Protein AF-A0A1M6VDH2-F1 (afdb_monomer)

pLDDT: mean 83.6, std 16.33, range [31.97, 98.12]

Nearest PDB structures (foldseek):
  2ofc-assembly1_A  TM=5.953E-01  e=5.602E-01  Agroathelia rolfsii
  4z2q-assembly1_B  TM=5.646E-01  e=1.076E+00  Agroathelia rolfsii
  3qds-assembly1_A  TM=5.670E-01  e=1.014E+00  Boletus edulis
  1x99-assembly1_A  TM=5.795E-01  e=2.472E+00  Xerocomellus chrysenteron
  1xi0-assembly1_A  TM=5.872E-01  e=4.751E+00  Xerocomellus chrysenteron

Sequence (159 aa):
MAKYQIMDVKCGVVDGGVGPCGPGTGVVVAEVELKSDAGETVFLSLAECDGIPNFYKTETSVYDKHFEDPIDMDFFDKLNEHGFVDGLGCGYEEFFEESDYELYQEFRYLVYVVRSDWDEIDRFKAETVGKWIGDFEIPKSDVEEDWEEEVDLGEEDDD

Foldseek 3Di:
DWWKAFAAKDWDWQFQPQDPVGRAFIWIKMKTWIATPVG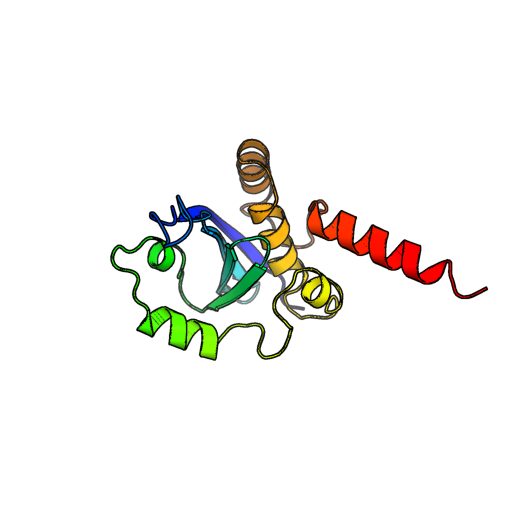QIKIWMWTDGPQFIFIFIDSDDCRVLSNDVVRPVVVVVVRSVVGVDPDQDGHPLSLVVVCVDPCSQVVQLVVLLRQDDPVVNVVVRVVRHRHIRVPDDRDHGPRRVVSVVVVVVVVVPPD

Radius of gyration: 16.42 Å; Cα contacts (8 Å, |Δi|>4): 228; chains: 1; bounding box: 50×34×43 Å

Structure (mmCIF, N/CA/C/O backbone):
data_AF-A0A1M6VDH2-F1
#
_entry.id   AF-A0A1M6VDH2-F1
#
loop_
_atom_site.group_PDB
_atom_site.id
_atom_site.type_symbol
_atom_site.label_atom_id
_atom_site.label_alt_id
_atom_site.label_comp_id
_atom_site.label_asym_id
_atom_site.label_entity_id
_atom_site.label_seq_id
_atom_site.pdbx_PDB_ins_code
_atom_site.Cartn_x
_atom_site.Cartn_y
_atom_site.Cartn_z
_atom_site.occupancy
_atom_site.B_iso_or_equiv
_atom_site.auth_seq_id
_atom_site.auth_comp_id
_atom_site.auth_asym_id
_atom_site.auth_atom_id
_atom_site.pdbx_PDB_model_num
ATOM 1 N N . MET A 1 1 ? -5.773 10.602 15.267 1.00 61.56 1 MET A N 1
ATOM 2 C CA . MET A 1 1 ? -5.686 10.016 13.919 1.00 61.56 1 MET A CA 1
ATOM 3 C C . MET A 1 1 ? -6.896 9.132 13.705 1.00 61.56 1 MET A C 1
ATOM 5 O O . MET A 1 1 ? -7.347 8.522 14.674 1.00 61.56 1 MET A O 1
ATOM 9 N N . ALA A 1 2 ? -7.459 9.143 12.497 1.00 70.69 2 ALA A N 1
ATOM 10 C CA . ALA A 1 2 ? -8.510 8.201 12.128 1.00 70.69 2 ALA A CA 1
ATOM 11 C C . ALA A 1 2 ? -7.918 6.787 12.126 1.00 70.69 2 ALA A C 1
ATOM 13 O O . ALA A 1 2 ? -6.767 6.609 11.743 1.00 70.69 2 ALA A O 1
ATOM 14 N N . LYS A 1 3 ? -8.678 5.799 12.603 1.00 86.94 3 LYS A N 1
ATOM 15 C CA . LYS A 1 3 ? -8.264 4.395 12.542 1.00 86.94 3 LYS A CA 1
ATOM 16 C C . LYS A 1 3 ? -8.883 3.778 11.295 1.00 86.94 3 LYS A C 1
ATOM 18 O O . LYS A 1 3 ? -10.085 3.947 11.086 1.00 86.94 3 LYS A O 1
ATOM 23 N N . TYR A 1 4 ? -8.097 3.041 10.520 1.00 95.56 4 TYR A N 1
ATOM 24 C CA . TYR A 1 4 ? -8.576 2.372 9.313 1.00 95.56 4 TYR A CA 1
ATOM 25 C C . TYR A 1 4 ? -8.554 0.852 9.462 1.00 95.56 4 TYR A C 1
ATOM 27 O O . TYR A 1 4 ? -7.590 0.275 9.967 1.00 95.56 4 TYR A O 1
ATOM 35 N N . GLN A 1 5 ? -9.638 0.203 9.042 1.00 97.44 5 GLN A N 1
ATOM 36 C CA . GLN A 1 5 ? -9.732 -1.244 8.884 1.00 97.44 5 GLN A CA 1
ATOM 37 C C . GLN A 1 5 ? -9.387 -1.621 7.445 1.00 97.44 5 GLN A C 1
ATOM 39 O O . GLN A 1 5 ? -9.907 -1.010 6.512 1.00 97.44 5 GLN A O 1
ATOM 44 N N . ILE A 1 6 ? -8.552 -2.645 7.276 1.00 98.00 6 ILE A N 1
ATOM 45 C CA . ILE A 1 6 ? -8.196 -3.194 5.965 1.00 98.00 6 ILE A CA 1
ATOM 46 C C . ILE A 1 6 ? -9.363 -4.039 5.468 1.00 98.00 6 ILE A C 1
ATOM 48 O O . ILE A 1 6 ? -9.713 -5.044 6.091 1.00 98.00 6 ILE A O 1
ATOM 52 N N . MET A 1 7 ? -9.971 -3.632 4.361 1.00 98.06 7 MET A N 1
ATOM 53 C CA . MET A 1 7 ? -11.125 -4.317 3.780 1.00 98.06 7 MET A CA 1
ATOM 54 C C . MET A 1 7 ? -10.709 -5.291 2.682 1.00 98.06 7 MET A C 1
ATOM 56 O O . MET A 1 7 ? -11.193 -6.422 2.663 1.00 98.06 7 MET A O 1
ATOM 60 N N . ASP A 1 8 ? -9.801 -4.864 1.807 1.00 97.88 8 ASP A N 1
ATOM 61 C CA . ASP A 1 8 ? -9.258 -5.655 0.704 1.00 97.88 8 ASP A CA 1
ATOM 62 C C . ASP A 1 8 ? -7.863 -5.147 0.325 1.00 97.88 8 ASP A C 1
ATOM 64 O O . ASP A 1 8 ? -7.536 -3.983 0.571 1.00 97.88 8 ASP A O 1
ATOM 68 N N . VAL A 1 9 ? -7.044 -6.018 -0.267 1.00 97.75 9 VAL A N 1
ATOM 69 C CA . VAL A 1 9 ? -5.696 -5.675 -0.736 1.00 97.75 9 VAL A CA 1
ATOM 70 C C . VAL A 1 9 ? -5.415 -6.357 -2.067 1.00 97.75 9 VAL A C 1
ATOM 72 O O . VAL A 1 9 ? -5.308 -7.586 -2.166 1.00 97.75 9 VAL A O 1
ATOM 75 N N . LYS A 1 10 ? -5.185 -5.547 -3.091 1.00 96.94 10 LYS A N 1
ATOM 76 C CA . LYS A 1 10 ? -4.825 -5.987 -4.436 1.00 96.94 10 LYS A CA 1
ATOM 77 C C . LYS A 1 10 ? -3.348 -5.708 -4.674 1.00 96.94 10 LYS A C 1
ATOM 79 O O . LYS A 1 10 ? -2.818 -4.713 -4.202 1.00 96.94 10 LYS A O 1
ATOM 84 N N . CYS A 1 11 ? -2.671 -6.619 -5.364 1.00 96.00 11 CYS A N 1
ATOM 85 C CA . CYS A 1 11 ? -1.294 -6.422 -5.816 1.00 96.00 11 CYS A CA 1
ATOM 86 C C . CYS A 1 11 ? -1.109 -7.190 -7.124 1.00 96.00 11 CYS A C 1
ATOM 88 O O . CYS A 1 11 ? -1.587 -8.321 -7.227 1.00 96.00 11 CYS A O 1
ATOM 90 N N . GLY A 1 12 ? -0.486 -6.573 -8.122 1.00 92.88 12 GLY A N 1
ATOM 91 C CA . GLY A 1 12 ? -0.213 -7.193 -9.415 1.00 92.88 12 GLY A CA 1
ATOM 92 C C . GLY A 1 12 ? 0.856 -6.436 -10.192 1.00 92.88 12 GLY A C 1
ATOM 93 O O . GLY A 1 12 ? 1.285 -5.363 -9.781 1.00 92.88 12 GLY A O 1
ATOM 94 N N . VAL A 1 13 ? 1.276 -7.005 -11.319 1.00 90.31 13 VAL A N 1
ATOM 95 C CA . VAL A 1 13 ? 2.298 -6.413 -12.190 1.00 90.31 13 VAL A CA 1
ATOM 96 C C . VAL A 1 13 ? 1.671 -6.052 -13.520 1.00 90.31 13 VAL A C 1
ATOM 98 O O . VAL A 1 13 ? 1.085 -6.905 -14.191 1.00 90.31 13 VAL A O 1
ATOM 101 N N . VAL A 1 14 ? 1.807 -4.789 -13.899 1.00 82.94 14 VAL A N 1
ATOM 102 C CA . VAL A 1 14 ? 1.535 -4.337 -15.257 1.00 82.94 14 VAL A CA 1
ATOM 103 C C . VAL A 1 14 ? 2.798 -4.612 -16.060 1.00 82.94 14 VAL A C 1
ATOM 105 O O . VAL A 1 14 ? 3.826 -3.968 -15.846 1.00 82.94 14 VAL A O 1
ATOM 108 N N . ASP A 1 15 ? 2.740 -5.597 -16.957 1.00 72.62 15 ASP A N 1
ATOM 109 C CA . ASP A 1 15 ? 3.855 -5.878 -17.858 1.00 72.62 15 ASP A CA 1
ATOM 110 C C . ASP A 1 15 ? 4.080 -4.658 -18.758 1.00 72.62 15 ASP A C 1
ATOM 112 O O . ASP A 1 15 ? 3.277 -4.339 -19.641 1.00 72.62 15 ASP A O 1
ATOM 116 N N . GLY A 1 16 ? 5.202 -3.976 -18.532 1.00 57.66 16 GLY A N 1
ATOM 117 C CA . GLY A 1 16 ? 5.717 -2.993 -19.461 1.00 57.66 16 GLY A CA 1
ATOM 118 C C . GLY A 1 16 ? 6.034 -3.723 -20.758 1.00 57.66 16 GLY A C 1
ATOM 119 O O . GLY A 1 16 ? 6.913 -4.584 -20.809 1.00 57.66 16 GLY A O 1
ATOM 120 N N . GLY A 1 17 ? 5.310 -3.405 -21.829 1.00 53.91 17 GLY A N 1
ATOM 121 C CA . GLY A 1 17 ? 5.674 -3.871 -23.162 1.00 53.91 17 GLY A CA 1
ATOM 122 C C . GLY A 1 17 ? 7.137 -3.542 -23.508 1.00 53.91 17 GLY A C 1
ATOM 123 O O . GLY A 1 17 ? 7.878 -2.923 -22.748 1.00 53.91 17 GLY A O 1
ATOM 124 N N . VAL A 1 18 ? 7.592 -3.935 -24.696 1.00 40.22 18 VAL A N 1
ATOM 125 C CA . VAL A 1 18 ? 8.960 -3.617 -25.140 1.00 40.22 18 VAL A CA 1
ATOM 126 C C . VAL A 1 18 ? 9.110 -2.100 -25.306 1.00 40.22 18 VAL A C 1
ATOM 128 O O . VAL A 1 18 ? 8.644 -1.526 -26.291 1.00 40.22 18 VAL A O 1
ATOM 131 N N . GLY A 1 19 ? 9.762 -1.458 -24.338 1.00 43.25 19 GLY A N 1
ATOM 132 C CA . GLY A 1 19 ? 10.202 -0.075 -24.426 1.00 43.25 19 GLY A CA 1
ATOM 133 C C . GLY A 1 19 ? 11.384 0.072 -25.394 1.00 43.25 19 GLY A C 1
ATOM 134 O O . GLY A 1 19 ? 11.961 -0.919 -25.853 1.00 43.25 19 GLY A O 1
ATOM 135 N N . PRO A 1 20 ? 11.811 1.306 -25.708 1.00 31.97 20 PRO A N 1
ATOM 136 C CA . PRO A 1 20 ? 12.905 1.564 -26.650 1.00 31.97 20 PRO A CA 1
ATOM 137 C C . PRO A 1 20 ? 14.269 0.975 -26.224 1.00 31.97 20 PRO A C 1
ATOM 139 O O . PRO A 1 20 ? 15.201 0.974 -27.028 1.00 31.97 20 PRO A O 1
ATOM 142 N N . CYS A 1 21 ? 14.380 0.449 -24.999 1.00 33.97 21 CYS A N 1
ATOM 143 C CA . CYS A 1 21 ? 15.605 -0.092 -24.406 1.00 33.97 21 CYS A CA 1
ATOM 144 C C . CYS A 1 21 ? 15.581 -1.621 -24.170 1.00 33.97 21 CYS A C 1
ATOM 146 O O . CYS A 1 21 ? 16.600 -2.170 -23.758 1.00 33.97 21 CYS A O 1
ATOM 148 N N . GLY A 1 22 ? 14.464 -2.321 -24.417 1.00 42.56 22 GLY A N 1
ATOM 149 C CA . GLY A 1 22 ? 14.292 -3.741 -24.063 1.00 42.56 22 GLY A CA 1
ATOM 150 C C . GLY A 1 22 ? 12.880 -4.053 -23.546 1.00 42.56 22 GLY A C 1
ATOM 151 O O . GLY A 1 22 ? 12.024 -3.172 -23.608 1.00 42.56 22 GLY A O 1
ATOM 152 N N . PRO A 1 23 ? 12.595 -5.287 -23.075 1.00 50.22 23 PRO A N 1
ATOM 153 C CA . PRO A 1 23 ? 11.363 -5.547 -22.324 1.00 50.22 23 PRO A CA 1
ATOM 154 C C . PRO A 1 23 ? 11.279 -4.534 -21.176 1.00 50.22 23 PRO A C 1
ATOM 156 O O . PRO A 1 23 ? 12.259 -4.365 -20.450 1.00 50.22 23 PRO A O 1
ATOM 159 N N . GLY A 1 24 ? 10.176 -3.787 -21.113 1.00 53.12 24 GLY A N 1
ATOM 160 C CA . GLY A 1 24 ? 9.986 -2.748 -20.113 1.00 53.12 24 GLY A CA 1
ATOM 161 C C . GLY A 1 24 ? 9.999 -3.359 -18.722 1.00 53.12 24 GLY A C 1
ATOM 162 O O . GLY A 1 24 ? 9.552 -4.489 -18.523 1.00 53.12 24 GLY A O 1
ATOM 163 N N . THR A 1 25 ? 10.551 -2.627 -17.767 1.00 58.69 25 THR A N 1
ATOM 164 C CA . THR A 1 25 ? 10.422 -2.967 -16.359 1.00 58.69 25 THR A CA 1
ATOM 165 C C . THR A 1 25 ? 8.940 -2.934 -15.995 1.00 58.69 25 THR A C 1
ATOM 167 O O . THR A 1 25 ? 8.219 -1.994 -16.327 1.00 58.69 25 THR A O 1
ATOM 170 N N . GLY A 1 26 ? 8.450 -4.050 -15.449 1.00 74.75 26 GLY A N 1
ATOM 171 C CA . GLY A 1 26 ? 7.058 -4.167 -15.035 1.00 74.75 26 GLY A CA 1
ATOM 172 C C . GLY A 1 26 ? 6.769 -3.175 -13.916 1.00 74.75 26 GLY A C 1
ATOM 173 O O . GLY A 1 26 ? 7.616 -2.963 -13.051 1.00 74.75 26 GLY A O 1
ATOM 174 N N . VAL A 1 27 ? 5.583 -2.575 -13.936 1.00 82.50 27 VAL A N 1
ATOM 175 C CA . VAL A 1 27 ? 5.133 -1.695 -12.854 1.00 82.50 27 VAL A CA 1
ATOM 176 C C . VAL A 1 27 ? 4.416 -2.558 -11.828 1.00 82.50 27 VAL A C 1
ATOM 178 O O . VAL A 1 27 ? 3.422 -3.210 -12.163 1.00 82.50 27 VAL A O 1
ATOM 181 N N . VAL A 1 28 ? 4.902 -2.578 -10.590 1.00 89.50 28 VAL A N 1
ATOM 182 C CA . VAL A 1 28 ? 4.202 -3.251 -9.490 1.00 89.50 28 VAL A CA 1
ATOM 183 C C . VAL A 1 28 ? 3.156 -2.289 -8.948 1.00 89.50 28 VAL A C 1
ATOM 185 O O . VAL A 1 28 ? 3.468 -1.167 -8.560 1.00 89.50 28 VAL A O 1
ATOM 188 N N . VAL A 1 29 ? 1.899 -2.718 -8.945 1.00 91.69 29 VAL A N 1
ATOM 189 C CA . VAL A 1 29 ? 0.767 -1.911 -8.492 1.00 91.69 29 VAL A CA 1
ATOM 190 C C . VAL A 1 29 ? 0.103 -2.615 -7.326 1.00 91.69 29 VAL A C 1
ATOM 192 O O . VAL A 1 29 ? -0.336 -3.759 -7.462 1.00 91.69 29 VAL A O 1
ATOM 195 N N . ALA A 1 30 ? -0.025 -1.918 -6.204 1.00 96.19 30 ALA A N 1
ATOM 196 C CA . ALA A 1 30 ? -0.807 -2.351 -5.058 1.00 96.19 30 ALA A CA 1
ATOM 197 C C . ALA A 1 30 ? -1.906 -1.339 -4.733 1.00 96.19 30 ALA A C 1
ATOM 199 O O . ALA A 1 30 ? -1.756 -0.138 -4.942 1.00 96.19 30 ALA A O 1
ATOM 200 N N . GLU A 1 31 ? -3.020 -1.831 -4.205 1.00 96.88 31 GLU A N 1
ATOM 201 C CA . GLU A 1 31 ? -4.106 -1.006 -3.687 1.00 96.88 31 GLU A CA 1
ATOM 202 C C . GLU A 1 31 ? -4.667 -1.638 -2.419 1.00 96.88 31 GLU A C 1
ATOM 204 O O . GLU A 1 31 ? -4.867 -2.853 -2.360 1.00 96.88 31 GLU A O 1
ATOM 209 N N . VAL A 1 32 ? -4.951 -0.809 -1.420 1.00 97.88 32 VAL A N 1
ATOM 210 C CA . VAL A 1 32 ? -5.662 -1.203 -0.208 1.00 97.88 32 VAL A CA 1
ATOM 211 C C . VAL A 1 32 ? -6.969 -0.425 -0.106 1.00 97.88 32 VAL A C 1
ATOM 213 O O . VAL A 1 32 ? -6.997 0.806 -0.182 1.00 97.88 32 VAL A O 1
ATOM 216 N N . GLU A 1 33 ? -8.065 -1.158 0.076 1.00 98.12 33 GLU A N 1
ATOM 217 C CA . GLU A 1 33 ? -9.351 -0.586 0.461 1.00 98.12 33 GLU A CA 1
ATOM 218 C C . GLU A 1 33 ? -9.384 -0.452 1.983 1.00 98.12 33 GLU A C 1
ATOM 220 O O . GLU A 1 33 ? -9.260 -1.438 2.719 1.00 98.12 33 GLU A O 1
ATOM 225 N N . LEU A 1 34 ? -9.583 0.771 2.459 1.00 97.00 34 LEU A N 1
ATOM 226 C CA . LEU A 1 34 ? -9.624 1.103 3.873 1.00 97.00 34 LEU A CA 1
ATOM 227 C C . LEU A 1 34 ? -10.998 1.627 4.261 1.00 97.00 34 LEU A C 1
ATOM 229 O O . LEU A 1 34 ? -11.621 2.405 3.538 1.00 97.00 34 LEU A O 1
ATOM 233 N N . LYS A 1 35 ? -11.448 1.245 5.455 1.00 97.19 35 LYS A N 1
ATOM 234 C CA . LYS A 1 35 ? -12.674 1.767 6.058 1.00 97.19 35 LYS A CA 1
ATOM 235 C C . LYS A 1 35 ? -12.377 2.461 7.377 1.00 97.19 35 LYS A C 1
ATOM 237 O O . LYS A 1 35 ? -11.824 1.840 8.284 1.00 97.19 35 LYS A O 1
ATOM 242 N N . SER A 1 36 ? -12.754 3.730 7.492 1.00 93.75 36 SER A N 1
ATOM 243 C CA . SER A 1 36 ? -12.604 4.492 8.731 1.00 93.75 36 SER A CA 1
ATOM 244 C C . SER A 1 36 ? -13.598 4.032 9.801 1.00 93.75 36 SER A C 1
ATOM 246 O O . SER A 1 36 ? -14.624 3.402 9.519 1.00 93.75 36 SER A O 1
ATOM 248 N N . ASP A 1 37 ? -13.327 4.390 11.052 1.00 89.94 37 ASP A N 1
ATOM 249 C CA . ASP A 1 37 ? -14.252 4.212 12.176 1.00 89.94 37 ASP A CA 1
ATOM 250 C C . ASP A 1 37 ? -15.589 4.956 11.986 1.00 89.94 37 ASP A C 1
ATOM 252 O O . ASP A 1 37 ? -16.637 4.472 12.421 1.00 89.94 37 ASP A O 1
ATOM 256 N N . ALA A 1 38 ? -15.570 6.088 11.276 1.00 89.44 38 ALA A N 1
ATOM 257 C CA . ALA A 1 38 ? -16.752 6.835 10.847 1.00 89.44 38 ALA A CA 1
ATOM 258 C C . ALA A 1 38 ? -17.540 6.143 9.713 1.00 89.44 38 ALA A C 1
ATOM 260 O O . ALA A 1 38 ? -18.673 6.532 9.420 1.00 89.44 38 ALA A O 1
ATOM 261 N N . GLY A 1 39 ? -16.977 5.092 9.109 1.00 89.50 39 GLY A N 1
ATOM 262 C CA . GLY A 1 39 ? -17.594 4.301 8.047 1.00 89.50 39 GLY A CA 1
ATOM 263 C C . GLY A 1 39 ? -17.332 4.816 6.632 1.00 89.50 39 GLY A C 1
ATOM 264 O O . GLY A 1 39 ? -17.947 4.295 5.701 1.00 89.50 39 GLY A O 1
ATOM 265 N N . GLU A 1 40 ? -16.447 5.799 6.471 1.00 93.12 40 GLU A N 1
ATOM 266 C CA . GLU A 1 40 ? -15.983 6.286 5.169 1.00 93.12 40 GLU A CA 1
ATOM 267 C C . GLU A 1 40 ? -15.016 5.274 4.553 1.00 93.12 40 GLU A C 1
ATOM 269 O O . GLU A 1 40 ? -14.236 4.639 5.265 1.00 93.12 40 GLU A O 1
ATOM 274 N N . THR A 1 41 ? -15.070 5.123 3.232 1.00 95.31 41 THR A N 1
ATOM 275 C CA . THR A 1 41 ? -14.167 4.243 2.487 1.00 95.31 41 THR A CA 1
ATOM 276 C C . THR A 1 41 ? -13.187 5.094 1.699 1.00 95.31 41 THR A C 1
ATOM 278 O O . THR A 1 41 ? -13.587 6.058 1.049 1.00 95.31 41 THR A O 1
ATOM 281 N N . VAL A 1 42 ? -11.912 4.728 1.763 1.00 93.81 42 VAL A N 1
ATOM 282 C CA . VAL A 1 42 ? -10.828 5.353 1.006 1.00 93.81 42 VAL A CA 1
ATOM 283 C C . VAL A 1 42 ? -9.966 4.262 0.385 1.00 93.81 42 VAL A C 1
ATOM 285 O O . VAL A 1 42 ? -9.793 3.193 0.969 1.00 93.81 42 VAL A O 1
ATOM 288 N N . PHE A 1 43 ? -9.437 4.532 -0.801 1.00 94.50 43 PHE A N 1
ATOM 289 C CA . PHE A 1 43 ? -8.517 3.646 -1.497 1.00 94.50 43 PHE A CA 1
ATOM 290 C C . PHE A 1 43 ? -7.152 4.306 -1.527 1.00 94.50 43 PHE A C 1
ATOM 292 O O . PHE A 1 43 ? -7.029 5.458 -1.954 1.00 94.50 43 PHE A O 1
ATOM 299 N N . LEU A 1 44 ? -6.142 3.582 -1.058 1.00 93.44 44 LEU A N 1
ATOM 300 C CA . LEU A 1 44 ? -4.755 3.987 -1.220 1.00 93.44 44 LEU A CA 1
ATOM 301 C C . LEU A 1 44 ? -4.101 3.070 -2.2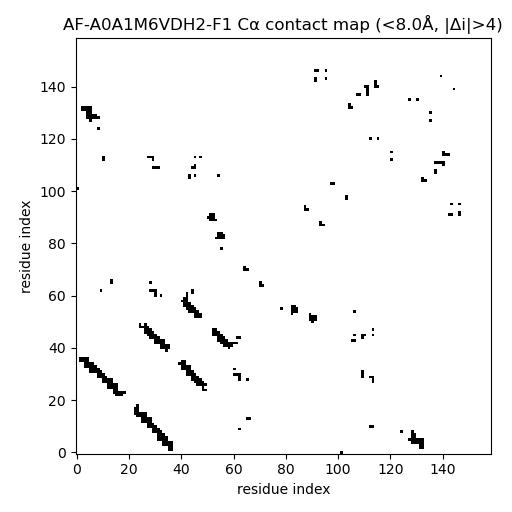37 1.00 93.44 44 LEU A C 1
ATOM 303 O O . LEU A 1 44 ? -4.278 1.854 -2.157 1.00 93.44 44 LEU A O 1
ATOM 307 N N . SER A 1 45 ? -3.331 3.639 -3.153 1.00 92.12 45 SER A N 1
ATOM 308 C CA . SER A 1 45 ? -2.642 2.874 -4.191 1.00 92.12 45 SER A CA 1
ATOM 309 C C . SER A 1 45 ? -1.175 3.273 -4.268 1.00 92.12 45 SER A C 1
ATOM 311 O O . SER A 1 45 ? -0.829 4.431 -4.028 1.00 92.12 45 SER A O 1
ATOM 313 N N . LEU A 1 46 ? -0.329 2.308 -4.615 1.00 91.19 46 LEU A N 1
ATOM 314 C CA . LEU A 1 46 ? 1.094 2.484 -4.879 1.00 91.19 46 LEU A CA 1
ATOM 315 C C . LEU A 1 46 ? 1.401 1.873 -6.243 1.00 91.19 46 LEU A C 1
ATOM 317 O O . LEU A 1 46 ? 1.096 0.701 -6.460 1.00 91.19 46 LEU A O 1
ATOM 321 N N . ALA A 1 47 ? 2.013 2.645 -7.137 1.00 88.94 47 ALA A N 1
ATOM 322 C CA . ALA A 1 47 ? 2.587 2.142 -8.381 1.00 88.94 47 ALA A CA 1
ATOM 323 C C . ALA A 1 47 ? 4.104 2.366 -8.373 1.00 88.94 47 ALA A C 1
ATOM 325 O O . ALA A 1 47 ? 4.553 3.513 -8.388 1.00 88.94 47 ALA A O 1
ATOM 326 N N . GLU A 1 48 ? 4.880 1.283 -8.344 1.00 88.31 48 GLU A N 1
ATOM 327 C CA . GLU A 1 48 ? 6.343 1.318 -8.367 1.00 88.31 48 GLU A CA 1
ATOM 328 C C . GLU A 1 48 ? 6.868 0.935 -9.752 1.00 88.31 48 GLU A C 1
ATOM 330 O O . GLU A 1 48 ? 6.525 -0.117 -10.297 1.00 88.31 48 GLU A O 1
ATOM 335 N N . CYS A 1 49 ? 7.727 1.789 -10.305 1.00 84.19 49 CYS A N 1
ATOM 336 C CA . CYS A 1 49 ? 8.474 1.527 -11.528 1.00 84.19 49 CYS A CA 1
ATOM 337 C C . CYS A 1 49 ? 9.948 1.844 -11.274 1.00 84.19 49 CYS A C 1
ATOM 339 O O . CYS A 1 49 ? 10.273 2.976 -10.931 1.00 84.19 49 CYS A O 1
ATOM 341 N N . ASP A 1 50 ? 10.837 0.867 -11.454 1.00 82.25 50 ASP A N 1
ATOM 342 C CA . ASP A 1 50 ? 12.286 1.035 -11.256 1.00 82.25 50 ASP A CA 1
ATOM 343 C C . ASP A 1 50 ? 12.671 1.603 -9.875 1.00 82.25 50 ASP A C 1
ATOM 345 O O . ASP A 1 50 ? 13.553 2.454 -9.774 1.00 82.25 50 ASP A O 1
ATOM 349 N N . GLY A 1 51 ? 12.004 1.148 -8.805 1.00 82.44 51 GLY A N 1
ATOM 350 C CA . GLY A 1 51 ? 12.253 1.626 -7.438 1.00 82.44 51 GLY A CA 1
ATOM 351 C C . GLY A 1 51 ? 11.690 3.018 -7.135 1.00 82.44 51 GLY A C 1
ATOM 352 O O . GLY A 1 51 ? 11.919 3.539 -6.049 1.00 82.44 51 GLY A O 1
ATOM 353 N N . ILE A 1 52 ? 10.950 3.623 -8.070 1.00 84.19 52 ILE A N 1
ATOM 354 C CA . ILE A 1 52 ? 10.313 4.932 -7.897 1.00 84.19 52 ILE A CA 1
ATOM 355 C C . ILE A 1 52 ? 8.833 4.717 -7.550 1.00 84.19 52 ILE A C 1
ATOM 357 O O . ILE A 1 52 ? 8.073 4.262 -8.418 1.00 84.19 52 ILE A O 1
ATOM 361 N N . PRO A 1 53 ? 8.397 5.038 -6.317 1.00 87.25 53 PRO A N 1
ATOM 362 C CA . PRO A 1 53 ? 7.007 4.886 -5.913 1.00 87.25 53 PRO A CA 1
ATOM 363 C C . PRO A 1 53 ? 6.148 6.085 -6.338 1.00 87.25 53 PRO A C 1
ATOM 365 O O . PRO A 1 53 ? 6.561 7.239 -6.243 1.00 87.25 53 PRO A O 1
ATOM 368 N N . ASN A 1 54 ? 4.905 5.813 -6.737 1.00 85.94 54 ASN A N 1
ATOM 369 C CA . ASN A 1 54 ? 3.851 6.818 -6.873 1.00 85.94 54 ASN A CA 1
ATOM 370 C C . ASN A 1 54 ? 2.683 6.467 -5.956 1.00 85.94 54 ASN A C 1
ATOM 372 O O . ASN A 1 54 ? 2.114 5.379 -6.067 1.00 85.94 54 ASN A O 1
ATOM 376 N N . PHE A 1 55 ? 2.321 7.396 -5.074 1.00 87.69 55 PHE A N 1
ATOM 377 C CA . PHE A 1 55 ? 1.318 7.195 -4.034 1.00 87.69 55 PHE A CA 1
ATOM 378 C C . PHE A 1 55 ? 0.023 7.958 -4.334 1.00 87.69 55 PHE A C 1
ATOM 380 O O . PHE A 1 55 ? 0.027 9.163 -4.605 1.00 87.69 55 PHE A O 1
ATOM 387 N N . TYR A 1 56 ? -1.108 7.269 -4.214 1.00 87.00 56 TYR A N 1
ATOM 388 C CA . TYR A 1 56 ? -2.429 7.808 -4.528 1.00 87.00 56 TYR A CA 1
ATOM 389 C C . TYR A 1 56 ? -3.405 7.598 -3.373 1.00 87.00 56 TYR A C 1
ATOM 391 O O . TYR A 1 56 ? -3.404 6.549 -2.734 1.00 87.00 56 TYR A O 1
ATOM 399 N N . LYS A 1 57 ? -4.285 8.579 -3.154 1.00 90.25 57 LYS A N 1
ATOM 400 C CA . LYS A 1 57 ? -5.460 8.483 -2.280 1.00 90.25 57 LYS A CA 1
ATOM 401 C C . LYS A 1 57 ? -6.686 8.857 -3.092 1.00 90.25 57 LYS A C 1
ATOM 403 O O . LYS A 1 57 ? -6.747 9.949 -3.652 1.00 90.25 57 LYS A O 1
ATOM 408 N N . THR A 1 58 ? -7.668 7.971 -3.148 1.00 90.31 58 THR A N 1
ATOM 409 C CA . THR A 1 58 ? -8.865 8.156 -3.972 1.00 90.31 58 THR A CA 1
ATOM 410 C C . THR A 1 58 ? -10.128 7.711 -3.241 1.00 90.31 58 THR A C 1
ATOM 412 O O . THR A 1 58 ? -10.092 6.927 -2.292 1.00 90.31 58 THR A O 1
ATOM 415 N N . GLU A 1 59 ? -11.276 8.232 -3.675 1.00 91.06 59 GLU A N 1
ATOM 416 C CA . GLU A 1 59 ? -12.594 7.836 -3.154 1.00 91.06 59 GLU A CA 1
ATOM 417 C C . GLU A 1 59 ? -13.105 6.528 -3.784 1.00 91.06 59 GLU A C 1
ATOM 419 O O . GLU A 1 59 ? -14.041 5.906 -3.281 1.00 91.06 59 GLU A O 1
ATOM 424 N N . THR A 1 60 ? -12.504 6.100 -4.895 1.00 92.00 60 THR A N 1
ATOM 425 C CA . THR A 1 60 ? -12.891 4.909 -5.656 1.00 92.00 60 THR A CA 1
ATOM 426 C C . THR A 1 60 ? -11.655 4.163 -6.127 1.00 92.00 60 THR A C 1
ATOM 428 O O . THR A 1 60 ? -10.737 4.812 -6.612 1.00 92.00 60 THR A O 1
ATOM 431 N N . SER A 1 61 ? -11.689 2.829 -6.078 1.00 94.44 61 SER A N 1
ATOM 432 C CA . SER A 1 61 ? -10.629 1.954 -6.599 1.00 94.44 61 SER A CA 1
ATOM 433 C C . SER A 1 61 ? -10.146 2.387 -7.987 1.00 94.44 61 SER A C 1
ATOM 435 O O . SER A 1 61 ? -10.949 2.573 -8.910 1.00 94.44 61 SER A O 1
ATOM 437 N N . VAL A 1 62 ? -8.828 2.525 -8.120 1.00 90.62 62 VAL A N 1
ATOM 438 C CA . VAL A 1 62 ? -8.122 2.827 -9.372 1.00 90.62 62 VAL A CA 1
ATOM 439 C C . VAL A 1 62 ? -7.241 1.666 -9.824 1.00 90.62 62 VAL A C 1
ATOM 441 O O . VAL A 1 62 ? -6.717 1.712 -10.929 1.00 90.62 62 VAL A O 1
ATOM 444 N N . TYR A 1 63 ? -7.123 0.598 -9.029 1.00 92.94 63 TYR A N 1
ATOM 445 C CA . TYR A 1 63 ? -6.302 -0.577 -9.333 1.00 92.94 63 TYR A CA 1
ATOM 446 C C . TYR A 1 63 ? -6.468 -1.084 -10.772 1.00 92.94 63 TYR A C 1
ATOM 448 O O . TYR A 1 63 ? -5.494 -1.146 -11.516 1.00 92.94 63 TYR A O 1
ATOM 456 N N . ASP A 1 64 ? -7.704 -1.367 -11.201 1.00 91.88 64 ASP A N 1
ATOM 457 C CA . ASP A 1 64 ? -7.967 -1.926 -12.535 1.00 91.88 64 ASP A CA 1
ATOM 458 C C . ASP A 1 64 ? -7.585 -0.955 -13.670 1.00 91.88 64 ASP A C 1
ATOM 460 O O . ASP A 1 64 ? -7.279 -1.401 -14.775 1.00 91.88 64 ASP A O 1
ATOM 464 N N . LYS A 1 65 ? -7.532 0.362 -13.402 1.00 87.75 65 LYS A N 1
ATOM 465 C CA . LYS A 1 65 ? -7.113 1.378 -14.383 1.00 87.75 65 LYS A CA 1
ATOM 466 C C . LYS A 1 65 ? -5.665 1.220 -14.817 1.00 87.75 65 LYS A C 1
ATOM 468 O O . LYS A 1 65 ? -5.345 1.538 -15.958 1.00 87.75 65 LYS A O 1
ATOM 473 N N . HIS A 1 66 ? -4.808 0.692 -13.948 1.00 84.12 66 HIS A N 1
ATOM 474 C CA . HIS A 1 66 ? -3.404 0.451 -14.276 1.00 84.12 66 HIS A CA 1
ATOM 475 C C . HIS A 1 66 ? -3.212 -0.689 -15.290 1.00 84.12 66 HIS A C 1
ATOM 477 O O . HIS A 1 66 ? -2.168 -0.759 -15.930 1.00 84.12 66 HIS A O 1
ATOM 483 N N . PHE A 1 67 ? -4.211 -1.561 -15.462 1.00 86.06 67 PHE A N 1
ATOM 484 C CA . PHE A 1 67 ? -4.146 -2.740 -16.333 1.00 86.06 67 PHE A CA 1
ATOM 485 C C . PHE A 1 67 ? -4.947 -2.574 -17.635 1.00 86.06 67 PHE A C 1
ATOM 487 O O . PHE A 1 67 ? -5.073 -3.526 -18.408 1.00 86.06 67 PHE A O 1
ATOM 494 N N . GLU A 1 68 ? -5.522 -1.393 -17.883 1.00 85.56 68 GLU A N 1
ATOM 495 C CA . GLU A 1 68 ? -6.240 -1.110 -19.128 1.00 85.56 68 GLU A CA 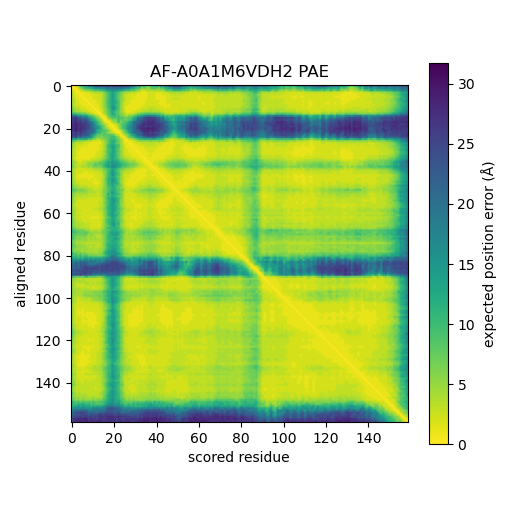1
ATOM 496 C C . GLU A 1 68 ? -5.265 -1.059 -20.322 1.00 85.56 68 GLU A C 1
ATOM 498 O O . GLU A 1 68 ? -4.189 -0.471 -20.242 1.00 85.56 68 GLU A O 1
ATOM 503 N N . ASP A 1 69 ? -5.656 -1.661 -21.453 1.00 82.31 69 ASP A N 1
ATOM 504 C CA . ASP A 1 69 ? -4.928 -1.584 -22.727 1.00 82.31 69 ASP A CA 1
ATOM 505 C C . ASP A 1 69 ? -5.860 -1.025 -23.826 1.00 82.31 69 ASP A C 1
ATOM 507 O O . ASP A 1 69 ? -6.818 -1.705 -24.223 1.00 82.31 69 ASP A O 1
ATOM 511 N N . PRO A 1 70 ? -5.631 0.209 -24.322 1.00 82.12 70 PRO A N 1
ATOM 512 C CA . PRO A 1 70 ? -4.548 1.121 -23.943 1.00 82.12 70 PRO A CA 1
ATOM 513 C C . PRO A 1 70 ? -4.784 1.784 -22.576 1.00 82.12 70 PRO A C 1
ATOM 515 O O . PRO A 1 70 ? -5.928 2.020 -22.189 1.00 82.12 70 PRO A O 1
ATOM 518 N N . ILE A 1 71 ? -3.694 2.158 -21.902 1.00 80.94 71 ILE A N 1
ATOM 519 C CA . ILE A 1 71 ? -3.735 2.941 -20.660 1.00 80.94 71 ILE A CA 1
ATOM 520 C C . ILE A 1 71 ? -4.373 4.314 -20.930 1.00 80.94 71 ILE A C 1
ATOM 522 O O . ILE A 1 71 ? -4.013 5.005 -21.889 1.00 80.94 71 ILE A O 1
ATOM 526 N N . ASP A 1 72 ? -5.299 4.730 -20.062 1.00 85.12 72 ASP A N 1
ATOM 527 C CA . ASP A 1 72 ? -5.897 6.068 -20.084 1.00 85.12 72 ASP A CA 1
ATOM 528 C C . ASP A 1 72 ? -4.920 7.103 -19.497 1.00 85.12 72 ASP A C 1
ATOM 530 O O . ASP A 1 72 ? -4.911 7.391 -18.301 1.00 85.12 72 ASP A O 1
ATOM 534 N N . MET A 1 73 ? -4.059 7.650 -20.356 1.00 81.94 73 MET A N 1
ATOM 535 C CA . MET A 1 73 ? -3.054 8.645 -19.961 1.00 81.94 73 MET A CA 1
ATOM 536 C C . MET A 1 73 ? -3.684 9.916 -19.374 1.00 81.94 73 MET A C 1
ATOM 538 O O . MET A 1 73 ? -3.172 10.440 -18.393 1.00 81.94 73 MET A O 1
ATOM 542 N N . ASP A 1 74 ? -4.822 10.377 -19.907 1.00 86.50 74 ASP A N 1
ATOM 543 C CA . ASP A 1 74 ? -5.505 11.581 -19.409 1.00 86.50 74 ASP A CA 1
ATOM 544 C C . ASP A 1 74 ? -6.051 11.373 -17.986 1.00 86.50 74 ASP A C 1
ATOM 546 O O . ASP A 1 74 ? -6.172 12.326 -17.208 1.00 86.50 74 ASP A O 1
ATOM 550 N N . PHE A 1 75 ? -6.442 10.139 -17.651 1.00 85.12 75 PHE A N 1
ATOM 551 C CA . PHE A 1 75 ? -6.823 9.766 -16.294 1.00 85.12 75 PHE A CA 1
ATOM 552 C C . PHE A 1 75 ? -5.622 9.827 -15.348 1.00 85.12 75 PHE A C 1
ATOM 554 O O . PHE A 1 75 ? -5.732 10.450 -14.294 1.00 85.12 75 PHE A O 1
ATOM 561 N N . PHE A 1 76 ? -4.485 9.237 -15.728 1.00 81.38 76 PHE A N 1
ATOM 562 C CA . PHE A 1 76 ? -3.284 9.228 -14.889 1.00 81.38 76 PHE A CA 1
ATOM 563 C C . PHE A 1 76 ? -2.634 10.603 -14.751 1.00 81.38 76 PHE A C 1
ATOM 565 O O . PHE A 1 76 ? -2.181 10.935 -13.661 1.00 81.38 76 PHE A O 1
ATOM 572 N N . ASP A 1 77 ? -2.666 11.439 -15.788 1.00 82.88 77 ASP A N 1
ATOM 573 C CA . ASP A 1 77 ? -2.207 12.827 -15.700 1.00 82.88 77 ASP A CA 1
ATOM 574 C C . ASP A 1 77 ? -3.004 13.591 -14.632 1.00 82.88 77 ASP A C 1
ATOM 576 O O . ASP A 1 77 ? -2.422 14.216 -13.748 1.00 82.88 77 ASP A O 1
ATOM 580 N N . LYS A 1 78 ? -4.337 13.453 -14.623 1.00 82.88 78 LYS A N 1
ATOM 581 C CA . LYS A 1 78 ? -5.195 14.051 -13.582 1.00 82.88 78 LYS A CA 1
ATOM 582 C C . LYS A 1 78 ? -5.011 13.405 -12.216 1.00 82.88 78 LYS A C 1
ATOM 584 O O . LYS A 1 78 ? -5.113 14.083 -11.198 1.00 82.88 78 LYS A O 1
ATOM 589 N N . LEU A 1 79 ? -4.793 12.092 -12.178 1.00 80.00 79 LEU A N 1
ATOM 590 C CA . LEU A 1 79 ? -4.544 11.382 -10.930 1.00 80.00 79 LEU A CA 1
ATOM 591 C C . LEU A 1 79 ? -3.230 11.851 -10.301 1.00 80.00 79 LEU A C 1
ATOM 593 O O . LEU A 1 79 ? -3.178 12.004 -9.089 1.00 80.00 79 LEU A O 1
ATOM 597 N N . ASN A 1 80 ? -2.215 12.143 -11.115 1.00 76.00 80 ASN A N 1
ATOM 598 C CA . ASN A 1 80 ? -0.942 12.710 -10.680 1.00 76.00 80 ASN A CA 1
ATOM 599 C C . ASN A 1 80 ? -1.077 14.190 -10.275 1.00 76.00 80 ASN A C 1
ATOM 601 O O . ASN A 1 80 ? -0.459 14.592 -9.296 1.00 76.00 80 ASN A O 1
ATOM 605 N N . GLU A 1 81 ? -1.925 14.987 -10.942 1.00 73.75 81 GLU A N 1
ATOM 606 C CA . GLU A 1 81 ? -2.271 16.357 -10.496 1.00 73.75 81 GLU A CA 1
ATOM 607 C C . GLU A 1 81 ? -2.918 16.384 -9.098 1.00 73.75 81 GLU A C 1
ATOM 609 O O . GLU A 1 81 ? -2.830 17.383 -8.385 1.00 73.75 81 GLU A O 1
ATOM 614 N N . HIS A 1 82 ? -3.584 15.293 -8.718 1.00 61.78 82 HIS A N 1
ATOM 615 C CA . HIS A 1 82 ? -4.221 15.092 -7.415 1.00 61.78 82 HIS A CA 1
ATOM 616 C C . HIS A 1 82 ? -3.531 14.006 -6.580 1.00 61.78 82 HIS A C 1
ATOM 618 O O . HIS A 1 82 ? -4.126 13.501 -5.622 1.00 61.78 82 HIS A O 1
ATOM 624 N N . GLY A 1 83 ? -2.302 13.633 -6.954 1.00 57.06 83 GLY A N 1
ATOM 625 C CA . GLY A 1 83 ? -1.503 12.650 -6.240 1.00 57.06 83 GLY A CA 1
ATOM 626 C C . GLY A 1 83 ? -1.388 13.071 -4.783 1.00 57.06 83 GLY A C 1
ATOM 627 O O . GLY A 1 83 ? -1.311 14.258 -4.471 1.00 57.06 83 GLY A O 1
ATOM 628 N N . PHE A 1 84 ? -1.441 12.103 -3.868 1.00 56.03 84 PHE A N 1
ATOM 629 C CA . PHE A 1 84 ? -1.538 12.419 -2.440 1.00 56.03 84 PHE A CA 1
ATOM 630 C C . PHE A 1 84 ? -0.275 13.119 -1.912 1.00 56.03 84 PHE A C 1
ATOM 632 O O . PHE A 1 84 ? -0.297 13.780 -0.875 1.00 56.03 84 PHE A O 1
ATOM 639 N N . VAL A 1 85 ? 0.801 13.031 -2.688 1.00 52.31 85 VAL A N 1
ATOM 640 C CA . VAL A 1 85 ? 2.098 13.606 -2.401 1.00 52.31 85 VAL A CA 1
ATOM 641 C C . VAL A 1 85 ? 2.353 14.782 -3.351 1.00 52.31 85 VAL A C 1
ATOM 643 O O . VAL A 1 85 ? 3.148 14.715 -4.284 1.00 52.31 85 VAL A O 1
ATOM 646 N N . ASP A 1 86 ? 1.631 15.879 -3.127 1.00 41.72 86 ASP A N 1
ATOM 647 C CA . ASP A 1 86 ? 1.973 17.189 -3.686 1.00 41.72 86 ASP A CA 1
ATOM 648 C C . ASP A 1 86 ? 3.239 17.683 -2.957 1.00 41.72 86 ASP A C 1
ATOM 650 O O . ASP A 1 86 ? 3.158 18.283 -1.885 1.00 41.72 86 ASP A O 1
ATOM 654 N N . GLY A 1 87 ? 4.422 17.358 -3.492 1.00 38.47 87 GLY A N 1
ATOM 655 C CA . GLY A 1 87 ? 5.689 17.950 -3.046 1.00 38.47 87 GLY A CA 1
ATOM 656 C C . GLY A 1 87 ? 6.656 17.102 -2.209 1.00 38.47 87 GLY A C 1
ATOM 657 O O . GLY A 1 87 ? 7.596 17.702 -1.695 1.00 38.47 87 GLY A O 1
ATOM 658 N N . LEU A 1 88 ? 6.508 15.773 -2.113 1.00 43.75 88 LEU A N 1
ATOM 659 C CA . LEU A 1 88 ? 7.652 14.901 -1.778 1.00 43.75 88 LEU A CA 1
ATOM 660 C C . LEU A 1 88 ? 8.201 14.330 -3.081 1.00 43.75 88 LEU A C 1
ATOM 662 O O . LEU A 1 88 ? 7.469 13.761 -3.895 1.00 43.75 88 LEU A O 1
ATOM 666 N N . GLY A 1 89 ? 9.476 14.568 -3.325 1.00 45.78 89 GLY A N 1
ATOM 667 C CA . GLY A 1 89 ? 10.236 13.959 -4.393 1.00 45.78 89 GLY A CA 1
ATOM 668 C C . GLY A 1 89 ? 10.185 12.437 -4.296 1.00 45.78 89 GLY A C 1
ATOM 669 O O . GLY A 1 89 ? 10.614 11.808 -3.344 1.00 45.78 89 GLY A O 1
ATOM 670 N N . CYS A 1 90 ? 9.553 11.856 -5.307 1.00 61.47 90 CYS A N 1
ATOM 671 C CA . CYS A 1 90 ? 9.978 10.730 -6.140 1.00 61.47 90 CYS A CA 1
ATOM 672 C C . CYS A 1 90 ? 10.850 9.580 -5.566 1.00 61.47 90 CYS A C 1
ATOM 674 O O . CYS A 1 90 ? 11.491 8.897 -6.366 1.00 61.47 90 CYS A O 1
ATOM 676 N N . GLY A 1 91 ? 10.876 9.305 -4.263 1.00 78.38 91 GLY A N 1
ATOM 677 C CA . GLY A 1 91 ? 11.698 8.248 -3.670 1.00 78.38 91 GLY A CA 1
ATOM 678 C C . GLY A 1 91 ? 11.165 7.744 -2.331 1.00 78.38 91 GLY A C 1
ATOM 679 O O . GLY A 1 91 ? 10.372 8.404 -1.663 1.00 78.38 91 GLY A O 1
ATOM 680 N N . TYR A 1 92 ? 11.595 6.542 -1.945 1.00 87.81 92 TYR A N 1
ATOM 681 C CA . TYR A 1 92 ? 11.254 5.960 -0.647 1.00 87.81 92 TYR A CA 1
ATOM 682 C C . TYR A 1 92 ? 11.874 6.732 0.524 1.00 87.81 92 TYR A C 1
ATOM 684 O O . TYR A 1 92 ? 11.212 6.895 1.542 1.00 87.81 92 TYR A O 1
ATOM 692 N N . GLU A 1 93 ? 13.086 7.266 0.354 1.00 87.56 93 GLU A N 1
ATOM 693 C CA . GLU A 1 93 ? 13.785 8.083 1.357 1.00 87.56 93 GLU A CA 1
ATOM 694 C C . GLU A 1 93 ? 12.926 9.273 1.811 1.00 87.56 93 GLU A C 1
ATOM 696 O O . GLU A 1 93 ? 12.602 9.398 2.989 1.00 87.56 93 GLU A O 1
ATOM 701 N N . GLU A 1 94 ? 12.458 10.090 0.862 1.00 83.88 94 GLU A N 1
ATOM 702 C CA . GLU A 1 94 ? 11.623 11.262 1.158 1.00 83.88 94 GLU A CA 1
ATOM 703 C C . GLU A 1 94 ? 10.277 10.873 1.792 1.00 83.88 94 GLU A C 1
ATOM 705 O O . GLU A 1 94 ? 9.725 11.608 2.609 1.00 83.88 94 GLU A O 1
ATOM 710 N N . PHE A 1 95 ? 9.741 9.694 1.454 1.00 87.69 95 PHE A N 1
ATOM 711 C CA . PHE A 1 95 ? 8.553 9.158 2.119 1.00 87.69 95 PHE A CA 1
ATOM 712 C C . PHE A 1 95 ? 8.827 8.790 3.587 1.00 87.69 95 PHE A C 1
ATOM 714 O O . PHE A 1 95 ? 7.992 9.077 4.449 1.00 87.69 95 PHE A O 1
ATOM 721 N N . PHE A 1 96 ? 9.967 8.160 3.886 1.00 89.69 96 PHE A N 1
ATOM 722 C CA . PHE A 1 96 ? 10.322 7.750 5.248 1.00 89.69 96 PHE A CA 1
ATOM 723 C C . PHE A 1 96 ? 10.683 8.935 6.154 1.00 89.69 96 PHE A C 1
ATOM 725 O O . PHE A 1 96 ? 10.370 8.906 7.348 1.00 89.69 96 PHE A O 1
ATOM 732 N N . GLU A 1 97 ? 11.239 10.014 5.596 1.00 87.44 97 GLU A N 1
ATOM 733 C CA . GLU A 1 97 ? 11.470 11.273 6.321 1.00 87.44 97 GLU A CA 1
ATOM 734 C C . GLU A 1 97 ? 10.160 11.911 6.830 1.00 87.44 97 GLU A C 1
ATOM 736 O O . GLU A 1 97 ? 10.121 12.501 7.912 1.00 87.44 97 GLU A O 1
ATOM 741 N N . GLU A 1 98 ? 9.048 11.716 6.118 1.00 85.31 98 GLU A N 1
ATOM 742 C CA . GLU A 1 98 ? 7.728 12.287 6.429 1.00 85.31 98 GLU A CA 1
ATOM 743 C C . GLU A 1 98 ? 6.878 11.388 7.342 1.00 85.31 98 GLU A C 1
ATOM 745 O O . GLU A 1 98 ? 5.657 11.254 7.202 1.00 85.31 98 GLU A O 1
ATOM 750 N N . SER A 1 99 ? 7.522 10.779 8.336 1.00 85.81 99 SER A N 1
ATOM 751 C CA . SER A 1 99 ? 6.891 9.851 9.288 1.00 85.81 99 SER A CA 1
ATOM 752 C C . SER A 1 99 ? 5.719 10.435 10.102 1.00 85.81 99 SER A C 1
ATOM 754 O O . SER A 1 99 ? 4.879 9.683 10.605 1.00 85.81 99 SER A O 1
ATOM 756 N N . ASP A 1 100 ? 5.610 11.765 10.197 1.00 85.06 100 ASP A N 1
ATOM 757 C CA . ASP A 1 100 ? 4.506 12.479 10.861 1.00 85.06 100 ASP A CA 1
ATOM 758 C C . ASP A 1 100 ? 3.225 12.580 10.002 1.00 85.06 100 ASP A C 1
ATOM 760 O O . ASP A 1 100 ? 2.192 13.098 10.455 1.00 85.06 100 ASP A O 1
ATOM 764 N N . TYR A 1 101 ? 3.260 12.093 8.760 1.00 85.19 101 TYR A N 1
ATOM 765 C CA . TYR A 1 101 ? 2.148 12.180 7.825 1.00 85.19 101 TYR A CA 1
ATOM 766 C C . TYR A 1 101 ? 0.901 11.393 8.261 1.00 85.19 101 TYR A C 1
ATOM 768 O O . TYR A 1 101 ? 0.980 10.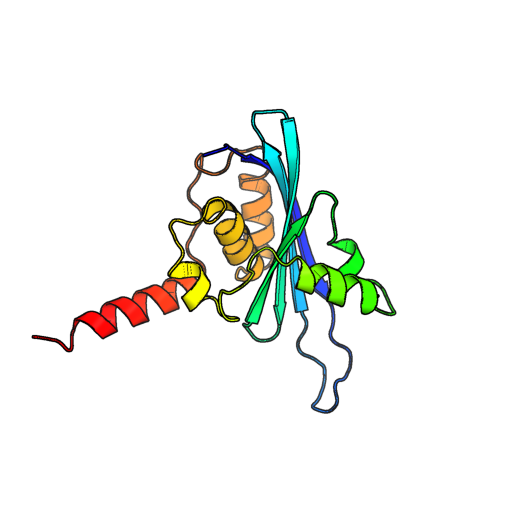293 8.807 1.00 85.19 101 TYR A O 1
ATOM 776 N N . GLU A 1 102 ? -0.295 11.931 7.973 1.00 86.06 102 GLU A N 1
ATOM 777 C CA . GLU A 1 102 ? -1.557 11.394 8.515 1.00 86.06 102 GLU A CA 1
ATOM 778 C C . GLU A 1 102 ? -1.878 9.954 8.100 1.00 86.06 102 GLU A C 1
ATOM 780 O O . GLU A 1 102 ? -2.596 9.273 8.831 1.00 86.06 102 GLU A O 1
ATOM 785 N N . LEU A 1 103 ? -1.369 9.516 6.945 1.00 89.06 103 LEU A N 1
ATOM 786 C CA . LEU A 1 103 ? -1.550 8.167 6.407 1.00 89.06 103 LEU A CA 1
ATOM 787 C C . LEU A 1 103 ? -0.219 7.413 6.276 1.00 89.06 103 LEU A C 1
ATOM 789 O O . LEU A 1 103 ? -0.103 6.496 5.463 1.00 89.06 103 LEU A O 1
ATOM 793 N N . TYR A 1 104 ? 0.807 7.818 7.031 1.00 91.25 104 TYR A N 1
ATOM 794 C CA . TYR A 1 104 ? 2.140 7.222 6.944 1.00 91.25 104 TYR A CA 1
ATOM 795 C C . TYR A 1 104 ? 2.103 5.695 7.111 1.00 91.25 104 TYR A C 1
ATOM 797 O O . TYR A 1 104 ? 2.642 4.965 6.285 1.00 91.25 104 TYR A O 1
ATOM 805 N N . GLN A 1 105 ? 1.406 5.187 8.133 1.00 94.06 105 GLN A N 1
ATOM 806 C CA . GLN A 1 105 ? 1.328 3.744 8.398 1.00 94.06 105 GLN A CA 1
ATOM 807 C C . GLN A 1 105 ? 0.555 2.992 7.307 1.00 94.06 105 GLN A C 1
ATOM 809 O O . GLN A 1 105 ? 0.895 1.861 6.960 1.00 94.06 105 GLN A O 1
ATOM 814 N N . GLU A 1 106 ? -0.469 3.621 6.744 1.00 94.50 106 GLU A N 1
ATOM 815 C CA . GLU A 1 106 ? -1.274 3.083 5.658 1.00 94.50 106 GLU A CA 1
ATOM 816 C C . GLU A 1 106 ? -0.478 2.999 4.346 1.00 94.50 106 GLU A C 1
ATOM 818 O O . GLU A 1 106 ? -0.605 2.017 3.614 1.00 94.50 106 GLU A O 1
ATOM 823 N N . PHE A 1 107 ? 0.380 3.980 4.055 1.00 93.69 107 PHE A N 1
ATOM 824 C CA . PHE A 1 107 ? 1.290 3.903 2.911 1.00 93.69 107 PHE A CA 1
ATOM 825 C C . PHE A 1 107 ? 2.461 2.965 3.158 1.00 93.69 107 PHE A C 1
ATOM 827 O O . PHE A 1 107 ? 2.789 2.192 2.265 1.00 93.69 107 PHE A O 1
ATOM 834 N N . ARG A 1 108 ? 3.025 2.932 4.368 1.00 95.00 108 ARG A N 1
ATOM 835 C CA . ARG A 1 108 ? 4.060 1.961 4.752 1.00 95.00 108 ARG A CA 1
ATOM 836 C C . ARG A 1 108 ? 3.565 0.523 4.587 1.00 95.00 108 ARG A C 1
ATOM 838 O O . ARG A 1 108 ? 4.310 -0.335 4.126 1.00 95.00 108 ARG A O 1
ATOM 845 N N . TYR A 1 109 ? 2.285 0.266 4.870 1.00 96.94 109 TYR A N 1
ATOM 846 C CA . TYR A 1 109 ? 1.641 -1.013 4.559 1.00 96.94 109 TYR A CA 1
ATOM 847 C C . TYR A 1 109 ? 1.722 -1.348 3.059 1.00 96.94 109 TYR A C 1
ATOM 849 O O . TYR A 1 109 ? 2.058 -2.477 2.702 1.00 96.94 109 TYR A O 1
ATOM 857 N N . LEU A 1 110 ? 1.433 -0.382 2.179 1.00 95.81 110 LEU A N 1
ATOM 858 C CA . LEU A 1 110 ? 1.555 -0.565 0.729 1.00 95.81 110 LEU A CA 1
ATOM 859 C C . LEU A 1 110 ? 3.007 -0.736 0.282 1.00 95.81 110 LEU A C 1
ATOM 861 O O . LEU A 1 110 ? 3.254 -1.576 -0.579 1.00 95.81 110 LEU A O 1
ATOM 865 N N . VAL A 1 111 ? 3.949 0.010 0.870 1.00 95.38 111 VAL A N 1
ATOM 866 C CA . VAL A 1 111 ? 5.385 -0.165 0.612 1.00 95.38 111 VAL A CA 1
ATOM 867 C C . VAL A 1 111 ? 5.782 -1.605 0.905 1.00 95.38 111 VAL A C 1
ATOM 869 O O . VAL A 1 111 ? 6.270 -2.286 0.009 1.00 95.38 111 VAL A O 1
ATOM 872 N N . TYR A 1 112 ? 5.464 -2.120 2.095 1.00 97.12 112 TYR A N 1
ATOM 873 C CA . TYR A 1 112 ? 5.752 -3.511 2.437 1.00 97.12 112 TYR A CA 1
ATOM 874 C C . TYR A 1 112 ? 5.138 -4.496 1.430 1.00 97.12 112 TYR A C 1
A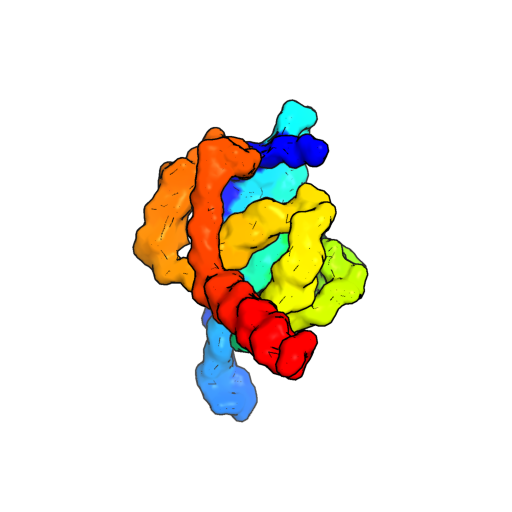TOM 876 O O . TYR A 1 112 ? 5.820 -5.403 0.963 1.00 97.12 112 TYR A O 1
ATOM 884 N N . VAL A 1 113 ? 3.876 -4.296 1.031 1.00 96.75 113 VAL A N 1
ATOM 885 C CA . VAL A 1 113 ? 3.211 -5.155 0.035 1.00 96.75 113 VAL A CA 1
ATOM 886 C C . VAL A 1 113 ? 3.903 -5.121 -1.330 1.00 96.75 113 VAL A C 1
ATOM 888 O O . VAL A 1 113 ? 3.987 -6.161 -1.973 1.00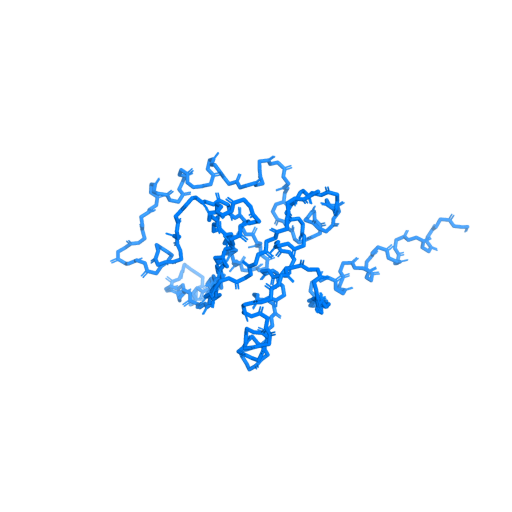 96.75 113 VAL A O 1
ATOM 891 N N . VAL A 1 114 ? 4.367 -3.966 -1.802 1.00 93.94 114 VAL A N 1
ATOM 892 C CA . VAL A 1 114 ? 5.027 -3.849 -3.117 1.00 93.94 114 VAL A CA 1
ATOM 893 C C . VAL A 1 114 ? 6.453 -4.402 -3.096 1.00 93.94 114 VAL A C 1
ATOM 895 O O . VAL A 1 114 ? 6.908 -4.950 -4.097 1.00 93.94 114 VAL A O 1
ATOM 898 N N . ARG A 1 115 ? 7.124 -4.310 -1.948 1.00 94.31 115 ARG A N 1
ATOM 899 C CA . ARG A 1 115 ? 8.523 -4.703 -1.750 1.00 94.31 115 ARG A CA 1
ATOM 900 C C . ARG A 1 115 ? 8.726 -6.137 -1.249 1.00 94.31 115 ARG A C 1
ATOM 902 O O . ARG A 1 115 ? 9.856 -6.547 -1.016 1.00 94.31 115 ARG A O 1
ATOM 909 N N . SER A 1 116 ? 7.648 -6.899 -1.072 1.00 94.56 116 SER A N 1
ATOM 910 C CA . SER A 1 116 ? 7.698 -8.291 -0.605 1.00 94.56 116 SER A CA 1
ATOM 911 C C . SER A 1 116 ? 7.587 -9.295 -1.754 1.00 94.56 116 SER A C 1
ATOM 913 O O . SER A 1 116 ? 7.002 -9.010 -2.801 1.00 94.56 116 SER A O 1
ATOM 915 N N . ASP A 1 117 ? 8.058 -10.522 -1.534 1.00 93.81 117 ASP A N 1
ATOM 916 C CA . ASP A 1 117 ? 7.823 -11.626 -2.469 1.00 93.81 117 ASP A CA 1
ATOM 917 C C . ASP A 1 117 ? 6.341 -12.052 -2.484 1.00 93.81 117 ASP A C 1
ATOM 919 O O . ASP A 1 117 ? 5.631 -11.956 -1.482 1.00 93.81 117 ASP A O 1
ATOM 923 N N . TRP A 1 118 ? 5.857 -12.623 -3.594 1.00 92.69 118 TRP A N 1
ATOM 924 C CA . TRP A 1 118 ? 4.441 -13.017 -3.749 1.00 92.69 118 TRP A CA 1
ATOM 925 C C . TRP A 1 118 ? 3.905 -13.928 -2.630 1.00 92.69 118 TRP A C 1
ATOM 927 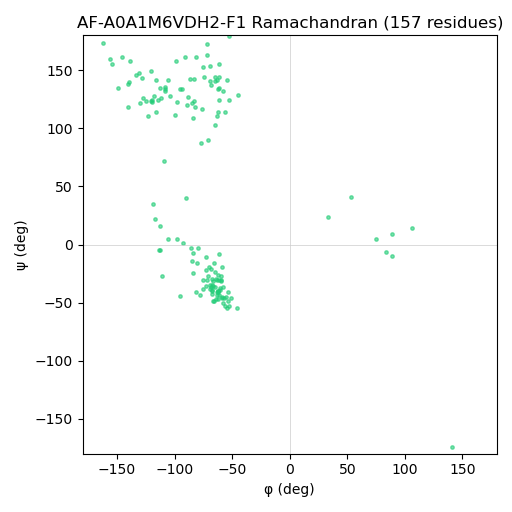O O . TRP A 1 118 ? 2.791 -13.722 -2.148 1.00 92.69 118 TRP A O 1
ATOM 937 N N . ASP A 1 119 ? 4.702 -14.901 -2.178 1.00 95.56 119 ASP A N 1
ATOM 938 C CA . ASP A 1 119 ? 4.325 -15.805 -1.080 1.00 95.56 119 ASP A CA 1
ATOM 939 C C . ASP A 1 119 ? 4.214 -15.070 0.273 1.00 95.56 119 ASP A C 1
ATOM 941 O O . ASP A 1 119 ? 3.470 -15.482 1.172 1.00 95.56 119 ASP A O 1
ATOM 945 N N . GLU A 1 120 ? 4.985 -14.000 0.456 1.00 95.38 120 GLU A N 1
ATOM 946 C CA . GLU A 1 120 ? 4.938 -13.146 1.643 1.00 95.38 120 GLU A CA 1
ATOM 947 C C . GLU A 1 120 ? 3.744 -12.204 1.578 1.00 95.38 120 GLU A C 1
ATOM 949 O O . GLU A 1 120 ? 2.993 -12.127 2.551 1.00 95.38 120 GLU A O 1
ATOM 954 N N . ILE A 1 121 ? 3.497 -11.599 0.413 1.00 94.69 121 ILE A N 1
ATOM 955 C CA . ILE A 1 121 ? 2.314 -10.780 0.141 1.00 94.69 121 ILE A CA 1
ATOM 956 C C . ILE A 1 121 ? 1.040 -11.559 0.477 1.00 94.69 121 ILE A C 1
ATOM 958 O O . ILE A 1 121 ? 0.206 -11.075 1.243 1.00 94.69 121 ILE A O 1
ATOM 962 N N . ASP A 1 122 ? 0.874 -12.768 -0.062 1.00 95.56 122 ASP A N 1
ATOM 963 C CA . ASP A 1 122 ? -0.348 -13.558 0.130 1.00 95.56 122 ASP A CA 1
ATOM 964 C C . ASP A 1 122 ? -0.587 -13.905 1.604 1.00 95.56 122 ASP A C 1
ATOM 966 O O . ASP A 1 122 ? -1.712 -13.813 2.111 1.00 95.56 122 ASP A O 1
ATOM 970 N N . ARG A 1 123 ? 0.482 -14.256 2.323 1.00 96.81 123 ARG A N 1
ATOM 971 C CA . ARG A 1 123 ? 0.429 -14.520 3.764 1.00 96.81 123 ARG A CA 1
ATOM 972 C C . ARG A 1 123 ? 0.080 -13.262 4.547 1.00 96.81 123 ARG A C 1
ATOM 974 O O . ARG A 1 123 ? -0.821 -13.297 5.383 1.00 96.81 123 ARG A O 1
ATOM 981 N N . PHE A 1 124 ? 0.758 -12.156 4.258 1.00 96.94 124 PHE A N 1
ATOM 982 C CA . PHE A 1 124 ? 0.556 -10.889 4.944 1.00 96.94 124 PHE A CA 1
ATOM 983 C C . PHE A 1 124 ? -0.872 -10.378 4.746 1.00 96.94 124 PHE A C 1
ATOM 985 O O . PHE A 1 124 ? -1.538 -10.013 5.717 1.00 96.94 124 PHE A O 1
ATOM 992 N N . LYS A 1 125 ? -1.410 -10.460 3.523 1.00 96.38 125 LYS A N 1
ATOM 993 C CA . LYS A 1 125 ? -2.821 -10.164 3.230 1.00 96.38 125 LYS A CA 1
ATOM 994 C C . LYS A 1 125 ? -3.766 -11.040 4.048 1.00 96.38 125 LYS A C 1
ATOM 996 O O . LYS A 1 125 ? -4.659 -10.518 4.714 1.00 96.38 125 LYS A O 1
ATOM 1001 N N . ALA A 1 126 ? -3.556 -12.358 4.048 1.00 96.75 126 ALA A N 1
ATOM 1002 C CA . ALA A 1 126 ? -4.394 -13.291 4.804 1.00 96.75 126 ALA A CA 1
ATOM 1003 C C . ALA A 1 126 ? -4.383 -13.011 6.317 1.00 96.75 126 ALA A C 1
ATOM 1005 O O . ALA A 1 126 ? -5.380 -13.247 7.003 1.00 96.75 126 ALA A O 1
ATOM 1006 N N . GLU A 1 127 ? -3.271 -12.500 6.842 1.00 96.75 127 GLU A N 1
ATOM 1007 C CA . GLU A 1 127 ? -3.123 -12.163 8.254 1.00 96.75 127 GLU A CA 1
ATOM 1008 C C . GLU A 1 127 ? -3.667 -10.779 8.621 1.00 96.75 127 GLU A C 1
ATOM 1010 O O . GLU A 1 127 ? -4.001 -10.570 9.789 1.00 96.75 127 GLU A O 1
ATOM 1015 N N . THR A 1 128 ? -3.752 -9.836 7.684 1.00 97.50 128 THR A N 1
ATOM 1016 C CA . THR A 1 128 ? -4.039 -8.420 7.981 1.00 97.50 128 THR A CA 1
ATOM 1017 C C . THR A 1 128 ? -5.410 -7.948 7.506 1.00 97.50 128 THR A C 1
ATOM 1019 O O . THR A 1 128 ? -5.992 -7.071 8.147 1.00 97.50 128 THR A O 1
ATOM 1022 N N . VAL A 1 129 ? -5.989 -8.557 6.466 1.00 97.56 129 VAL A N 1
ATOM 1023 C CA . VAL A 1 129 ? -7.353 -8.234 6.018 1.00 97.56 129 VAL A CA 1
ATOM 1024 C C . VAL A 1 129 ? -8.358 -8.451 7.155 1.00 97.56 129 VAL A C 1
ATOM 1026 O O . VAL A 1 129 ? -8.363 -9.469 7.850 1.00 97.56 129 VAL A O 1
ATOM 1029 N N . GLY A 1 130 ? -9.217 -7.457 7.367 1.00 97.31 130 GLY A N 1
ATOM 1030 C CA . GLY A 1 130 ? -10.186 -7.395 8.456 1.00 97.31 130 GLY A CA 1
ATOM 1031 C C . GLY A 1 130 ? -9.626 -6.870 9.782 1.00 97.31 130 GLY A C 1
ATOM 1032 O O . GLY A 1 130 ? -10.411 -6.655 10.711 1.00 97.31 130 GLY A O 1
ATOM 1033 N N . LYS A 1 131 ? -8.315 -6.629 9.900 1.00 97.25 131 LYS A N 1
ATOM 1034 C CA . LYS A 1 131 ? -7.713 -5.974 11.071 1.00 97.25 131 LYS A CA 1
ATOM 1035 C C . LYS A 1 131 ? -7.645 -4.464 10.879 1.00 97.25 131 LYS A C 1
ATOM 1037 O O . LYS A 1 131 ? -7.739 -3.950 9.766 1.00 97.25 131 LYS A O 1
ATOM 1042 N N . TRP A 1 132 ? -7.486 -3.754 11.989 1.00 96.62 132 TRP A N 1
ATOM 1043 C CA . TRP A 1 132 ? -7.197 -2.329 11.952 1.00 96.62 132 TRP A CA 1
ATOM 1044 C C . TRP A 1 132 ? -5.699 -2.098 11.844 1.00 96.62 132 TRP A C 1
ATOM 1046 O O . TRP A 1 132 ? -4.912 -2.794 12.490 1.00 96.62 132 TRP A O 1
ATOM 1056 N N . ILE A 1 133 ? -5.316 -1.082 11.083 1.00 94.69 133 ILE A N 1
ATOM 1057 C CA . ILE A 1 133 ? -3.940 -0.598 11.062 1.00 94.69 133 ILE A CA 1
ATOM 1058 C C . ILE A 1 133 ? -3.574 -0.117 12.474 1.00 94.69 133 ILE A C 1
ATOM 1060 O O . ILE A 1 133 ? -4.388 0.495 13.177 1.00 94.69 133 ILE A O 1
ATOM 1064 N N . GLY A 1 134 ? -2.382 -0.510 12.927 1.00 92.19 134 GLY A N 1
ATOM 1065 C CA . GLY A 1 134 ? -1.902 -0.334 14.300 1.00 92.19 134 GLY A CA 1
ATOM 1066 C C . GLY A 1 134 ? -2.248 -1.469 15.278 1.00 92.19 134 GLY A C 1
ATOM 1067 O O . GLY A 1 134 ?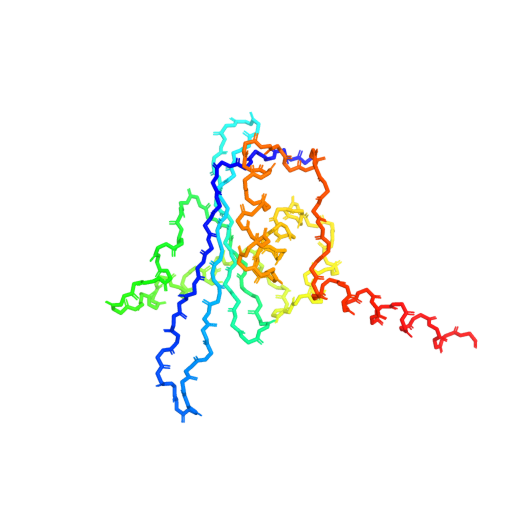 -1.690 -1.495 16.372 1.00 92.19 134 GLY A O 1
ATOM 1068 N N . ASP A 1 135 ? -3.113 -2.429 14.915 1.00 94.88 135 ASP A N 1
ATOM 1069 C CA . ASP A 1 135 ? -3.364 -3.632 15.743 1.00 94.88 135 ASP A CA 1
ATOM 1070 C C . ASP A 1 135 ? -2.350 -4.766 15.477 1.00 94.88 135 ASP A C 1
ATOM 1072 O O . ASP A 1 135 ? -2.412 -5.830 16.100 1.00 94.88 135 ASP A O 1
ATOM 1076 N N . PHE A 1 136 ? -1.436 -4.563 14.533 1.00 94.81 136 PHE A N 1
ATOM 1077 C CA . PHE A 1 136 ? -0.358 -5.473 14.169 1.00 94.81 136 PHE A CA 1
ATOM 1078 C C . PHE A 1 136 ? 0.874 -4.660 13.763 1.00 94.81 136 PHE A C 1
ATOM 1080 O O . PHE A 1 136 ? 0.770 -3.473 13.456 1.00 94.81 136 PHE A O 1
ATOM 1087 N N . GLU A 1 137 ? 2.031 -5.310 13.767 1.00 94.81 137 GLU A N 1
ATOM 1088 C CA . GLU A 1 137 ? 3.281 -4.716 13.309 1.00 94.81 137 GLU A CA 1
ATOM 1089 C C . GLU A 1 137 ? 3.427 -4.943 11.803 1.00 94.81 137 GLU A C 1
ATOM 1091 O O . GLU A 1 137 ? 3.284 -6.073 11.330 1.00 94.81 137 GLU A O 1
ATOM 1096 N N . ILE A 1 138 ? 3.664 -3.869 11.050 1.00 96.25 138 ILE A N 1
ATOM 1097 C CA . ILE A 1 138 ? 4.042 -3.956 9.637 1.00 96.25 138 ILE A CA 1
ATOM 1098 C C . ILE A 1 138 ? 5.557 -4.214 9.616 1.00 96.25 138 ILE A C 1
ATOM 1100 O O . ILE A 1 138 ? 6.291 -3.368 10.147 1.00 96.25 138 ILE A O 1
ATOM 1104 N N . PRO A 1 139 ? 6.030 -5.351 9.071 1.00 96.31 139 PRO A N 1
ATOM 1105 C CA . PRO A 1 139 ? 7.460 -5.614 8.964 1.00 96.31 139 PRO A CA 1
ATOM 1106 C C . PRO A 1 139 ? 8.135 -4.552 8.093 1.00 96.31 139 PRO A C 1
ATOM 1108 O O . PRO A 1 139 ? 7.475 -3.908 7.277 1.00 96.31 139 PRO A O 1
ATOM 1111 N N . LYS A 1 140 ? 9.435 -4.345 8.289 1.00 95.50 140 LYS A N 1
ATOM 1112 C CA . LYS A 1 140 ? 10.196 -3.425 7.443 1.00 95.50 140 LYS A CA 1
ATOM 1113 C C . LYS A 1 140 ? 10.328 -4.007 6.038 1.00 95.50 140 LYS A C 1
ATOM 1115 O O . LYS A 1 140 ? 10.457 -5.222 5.881 1.00 95.50 140 LYS A O 1
ATOM 1120 N N . SER A 1 141 ? 10.217 -3.151 5.030 1.00 94.81 141 SER A N 1
ATOM 1121 C CA . SER A 1 141 ? 10.596 -3.493 3.655 1.00 94.81 141 SER A CA 1
ATOM 1122 C C . SER A 1 141 ? 12.103 -3.359 3.472 1.00 94.81 141 SER A C 1
ATOM 1124 O O . SER A 1 141 ? 12.737 -2.613 4.210 1.00 94.81 141 SER A O 1
ATOM 1126 N N . ASP A 1 142 ? 12.648 -3.984 2.432 1.00 93.69 142 ASP A N 1
ATOM 1127 C CA . ASP A 1 142 ? 14.055 -3.825 2.045 1.00 93.69 142 ASP A CA 1
ATOM 1128 C C . ASP A 1 142 ? 14.469 -2.347 1.910 1.00 93.69 142 ASP A C 1
ATOM 1130 O O . ASP A 1 142 ? 15.443 -1.926 2.513 1.00 93.69 142 ASP A O 1
ATOM 1134 N N . VAL A 1 143 ? 13.656 -1.520 1.248 1.00 92.81 143 VAL A N 1
ATOM 1135 C CA . VAL A 1 143 ? 13.913 -0.074 1.092 1.00 92.81 143 VAL A CA 1
ATOM 1136 C C . VAL A 1 143 ? 13.801 0.723 2.394 1.00 92.81 143 VAL A C 1
ATOM 1138 O O . VAL A 1 143 ? 14.316 1.831 2.472 1.00 92.81 143 VAL A O 1
ATOM 1141 N N . GLU A 1 144 ? 13.104 0.193 3.403 1.00 93.56 144 GLU A N 1
ATOM 1142 C CA . GLU A 1 144 ? 13.035 0.829 4.726 1.00 93.56 144 GLU A CA 1
ATOM 1143 C C . GLU A 1 144 ? 14.278 0.482 5.544 1.00 93.56 144 GLU A C 1
ATOM 1145 O O . GLU A 1 144 ? 14.830 1.351 6.207 1.00 93.56 144 GLU A O 1
ATOM 1150 N N . GLU A 1 145 ? 14.724 -0.776 5.472 1.00 93.75 145 GLU A N 1
ATOM 1151 C CA . GLU A 1 145 ? 15.977 -1.220 6.088 1.00 93.75 145 GLU A CA 1
ATOM 1152 C C . GLU A 1 145 ? 17.175 -0.478 5.478 1.00 93.75 145 GLU A C 1
ATOM 1154 O O . GLU A 1 145 ? 17.983 0.067 6.226 1.00 93.75 145 GLU A O 1
ATOM 1159 N N . ASP A 1 146 ? 17.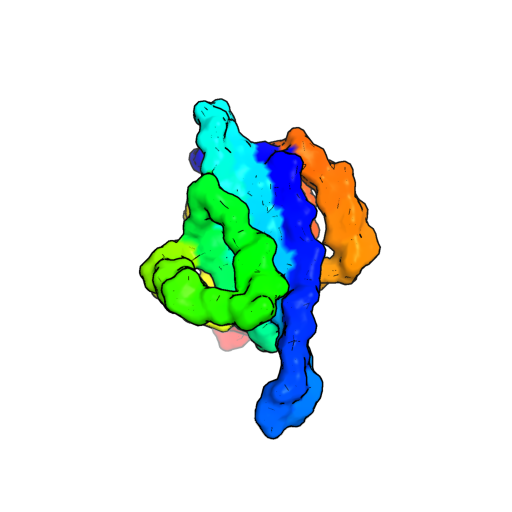239 -0.372 4.146 1.00 91.38 146 ASP A N 1
ATOM 1160 C CA . ASP A 1 146 ? 18.296 0.361 3.437 1.00 91.38 146 ASP A CA 1
ATOM 1161 C C . ASP A 1 146 ? 18.339 1.844 3.860 1.00 91.38 146 ASP A C 1
ATOM 1163 O O . ASP A 1 146 ? 19.409 2.373 4.158 1.00 91.38 146 ASP A O 1
ATOM 1167 N N . TRP A 1 147 ? 17.182 2.513 3.944 1.00 90.75 147 TRP A N 1
ATOM 1168 C CA . TRP A 1 147 ? 17.109 3.914 4.375 1.00 90.75 147 TRP A CA 1
ATOM 1169 C C . TRP A 1 147 ? 17.589 4.109 5.820 1.00 90.75 147 TRP A C 1
ATOM 1171 O O . TRP A 1 147 ? 18.344 5.040 6.097 1.00 90.75 147 TRP A O 1
ATOM 1181 N N . GLU A 1 148 ? 17.190 3.235 6.748 1.00 89.38 148 GLU A N 1
ATOM 1182 C CA . GLU A 1 148 ? 17.658 3.312 8.138 1.00 89.38 148 GLU A CA 1
ATOM 1183 C C . GLU A 1 148 ? 19.174 3.099 8.250 1.00 89.38 148 GLU A C 1
ATOM 1185 O O . GLU A 1 148 ? 19.832 3.819 9.003 1.00 89.38 148 GLU A O 1
ATOM 1190 N N . GLU A 1 149 ? 19.739 2.154 7.490 1.00 86.75 149 GLU A N 1
ATOM 1191 C CA . GLU A 1 149 ? 21.188 1.929 7.453 1.00 86.75 149 GLU A CA 1
ATOM 1192 C C . GLU A 1 149 ? 21.944 3.163 6.934 1.00 86.75 149 GLU A C 1
ATOM 1194 O O . GLU A 1 149 ? 22.999 3.513 7.469 1.00 86.75 149 GLU A O 1
ATOM 1199 N N . GLU A 1 150 ? 21.415 3.856 5.922 1.00 83.31 150 GLU A N 1
ATOM 1200 C CA . GLU A 1 150 ? 22.016 5.088 5.399 1.00 83.31 150 GLU A CA 1
ATOM 1201 C C . GLU A 1 150 ? 21.961 6.251 6.400 1.00 83.31 150 GLU A C 1
ATOM 1203 O O . GLU A 1 150 ? 22.944 6.988 6.537 1.00 83.31 150 GLU A O 1
ATOM 1208 N N . VAL A 1 151 ? 20.851 6.397 7.132 1.00 80.00 151 VAL A N 1
ATOM 1209 C CA . VAL A 1 151 ? 20.713 7.407 8.193 1.00 80.00 151 VAL A CA 1
ATOM 1210 C C . VAL A 1 151 ? 21.694 7.135 9.335 1.00 80.00 151 VAL A C 1
ATOM 1212 O O . VAL A 1 151 ? 22.412 8.052 9.741 1.00 80.00 151 VAL A O 1
ATOM 1215 N N . ASP A 1 152 ? 21.789 5.887 9.804 1.00 71.75 152 ASP A N 1
ATOM 1216 C CA . ASP A 1 152 ? 22.700 5.496 10.889 1.00 71.75 152 ASP A CA 1
ATOM 1217 C C . ASP A 1 152 ? 24.175 5.755 10.519 1.00 71.75 152 ASP A C 1
ATOM 1219 O O . ASP A 1 152 ? 24.958 6.229 11.346 1.00 71.75 152 ASP A O 1
ATOM 1223 N N . LEU A 1 153 ? 24.566 5.502 9.264 1.00 69.81 153 LEU A N 1
ATOM 1224 C CA . LEU A 1 153 ? 25.924 5.775 8.773 1.00 69.81 153 LEU A CA 1
ATOM 1225 C C . LEU A 1 153 ? 26.222 7.276 8.622 1.00 69.81 153 LEU A C 1
ATOM 1227 O O . LEU A 1 153 ? 27.383 7.678 8.714 1.00 69.81 153 LEU A O 1
ATOM 1231 N N . GLY A 1 154 ? 25.201 8.105 8.395 1.00 58.78 154 GLY A N 1
ATOM 1232 C CA . GLY A 1 154 ? 25.332 9.560 8.306 1.00 58.78 154 GLY A CA 1
ATOM 1233 C C . GLY A 1 154 ? 25.586 10.247 9.653 1.00 58.78 154 GLY A C 1
ATOM 1234 O O . GLY A 1 154 ? 26.131 11.351 9.675 1.00 58.78 154 GLY A O 1
ATOM 1235 N N . GLU A 1 155 ? 25.237 9.603 10.771 1.00 57.31 155 GLU A N 1
ATOM 1236 C CA . GLU A 1 155 ? 25.461 10.131 12.124 1.00 57.31 155 GLU A CA 1
ATOM 1237 C C . GLU A 1 155 ? 26.870 9.826 12.682 1.00 57.31 155 GLU A C 1
ATOM 1239 O O . GLU A 1 155 ? 27.289 10.458 13.653 1.00 57.31 155 GLU A O 1
ATOM 1244 N N . GLU A 1 156 ? 27.639 8.908 12.077 1.00 53.12 156 GLU A N 1
ATOM 1245 C CA . GLU A 1 156 ? 28.980 8.518 12.561 1.00 53.12 156 GLU A CA 1
ATOM 1246 C C . GLU A 1 156 ? 30.133 9.446 12.102 1.00 53.12 156 GLU A C 1
ATOM 1248 O O . GLU A 1 156 ? 31.261 9.299 12.580 1.00 53.12 156 GLU A O 1
ATOM 1253 N N . ASP A 1 157 ? 29.882 10.415 11.212 1.00 51.62 157 ASP A N 1
ATOM 1254 C CA . ASP A 1 157 ? 30.917 11.291 10.621 1.00 51.62 157 ASP A CA 1
ATOM 1255 C C . ASP A 1 157 ? 31.065 12.680 11.304 1.00 51.62 157 ASP A C 1
ATOM 1257 O O . ASP A 1 157 ? 31.875 13.502 10.860 1.00 51.62 157 ASP A O 1
ATOM 1261 N N . ASP A 1 158 ? 30.342 12.948 12.401 1.00 50.72 158 ASP A N 1
ATOM 1262 C CA . ASP A 1 158 ? 30.277 14.262 13.081 1.00 50.72 158 ASP A CA 1
ATOM 1263 C C . ASP A 1 158 ? 30.786 14.268 14.556 1.00 50.72 158 ASP A C 1
ATOM 1265 O O . ASP A 1 158 ? 30.290 15.038 15.384 1.00 50.72 158 ASP A O 1
ATOM 1269 N N . ASP A 1 159 ? 31.810 13.464 14.898 1.00 45.91 159 ASP A N 1
ATOM 1270 C CA . ASP A 1 159 ? 32.503 13.476 16.218 1.00 45.91 159 ASP A CA 1
ATOM 1271 C C . ASP A 1 159 ? 34.007 13.858 16.167 1.00 45.91 159 ASP A C 1
ATOM 1273 O O . ASP A 1 159 ? 34.807 13.209 15.447 1.00 45.91 159 ASP A O 1
#

Secondary structure (DSSP, 8-state):
---EEEEEEEEEEE---EETTEEPPPEEEEEEEEEETTS-EEEEEEEEETTEEEEEEESS--GGGGG-SS--HHHHHHHHHT-S-SS--SSHHHHHHTTTSTTHHHHHHHHHHHHS-HHHHHHHHHHHTTSBTTSSPPPPPHHHHHHHHHHHHHSTT--

Mean predicted aligned error: 6.94 Å

Solvent-accessible surface area (backbone atoms only — not comparable to full-atom values): 9285 Å² total; per-residue (Å²): 131,90,52,38,31,31,70,45,77,50,72,50,70,38,78,36,59,76,45,103,87,42,77,31,73,49,30,41,37,34,32,38,38,31,32,36,83,89,67,53,62,41,25,40,36,38,42,32,47,94,80,30,58,44,56,39,61,37,83,58,86,58,66,70,57,70,69,40,86,77,63,59,58,74,56,50,54,53,47,57,78,56,25,67,58,84,82,58,67,71,37,62,64,54,55,62,75,45,63,84,44,95,56,36,69,65,49,50,50,48,49,28,51,68,62,43,57,70,75,51,36,55,51,51,48,72,72,41,54,74,37,45,70,80,80,60,86,78,69,82,26,66,73,53,51,53,46,52,53,53,54,59,60,65,66,72,79,80,127